Protein AF-A0A2A3ALY1-F1 (afdb_monomer_lite)

Structure (mmCIF, N/CA/C/O backbone):
data_AF-A0A2A3ALY1-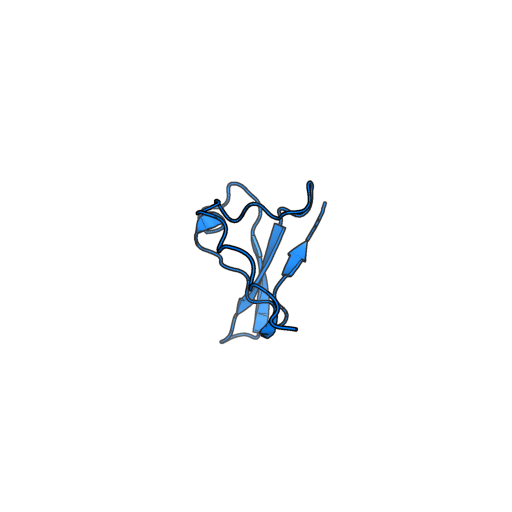F1
#
_entry.id   AF-A0A2A3ALY1-F1
#
loop_
_atom_site.group_PDB
_atom_site.id
_atom_site.type_symbol
_atom_site.label_atom_id
_atom_site.label_alt_id
_atom_site.label_comp_id
_atom_site.label_asym_id
_atom_site.label_entity_id
_atom_site.label_seq_id
_atom_site.pdbx_PDB_ins_code
_atom_site.Cartn_x
_atom_site.Cartn_y
_atom_site.Cartn_z
_atom_site.occupancy
_atom_site.B_iso_or_equiv
_atom_site.auth_seq_id
_atom_site.auth_comp_id
_atom_site.auth_asym_id
_atom_site.auth_atom_id
_atom_site.pdbx_PDB_model_num
ATOM 1 N N . MET A 1 1 ? -23.331 -25.451 -23.784 1.00 48.88 1 MET A N 1
ATOM 2 C CA . MET A 1 1 ? -22.193 -24.988 -22.963 1.00 48.88 1 MET A CA 1
ATOM 3 C C . MET A 1 1 ? -21.986 -23.489 -23.177 1.00 48.88 1 MET A C 1
ATOM 5 O O . MET A 1 1 ? -21.224 -23.094 -24.044 1.00 48.88 1 MET A O 1
ATOM 9 N N . ARG A 1 2 ? -22.726 -22.628 -22.478 1.00 43.75 2 ARG A N 1
ATOM 10 C CA . ARG A 1 2 ? -22.451 -21.182 -22.464 1.00 43.75 2 ARG A CA 1
ATOM 11 C C . ARG A 1 2 ? -22.500 -20.766 -21.009 1.00 43.75 2 ARG A C 1
ATOM 13 O O . ARG A 1 2 ? -23.566 -20.770 -20.405 1.00 43.75 2 ARG A O 1
ATOM 20 N N . HIS A 1 3 ? -21.316 -20.574 -20.443 1.00 42.16 3 HIS A N 1
ATOM 21 C CA . HIS A 1 3 ? -21.133 -20.117 -19.079 1.00 42.16 3 HIS A CA 1
ATOM 22 C C . HIS A 1 3 ? -21.793 -18.747 -18.947 1.00 42.16 3 HIS A C 1
ATOM 24 O O . HIS A 1 3 ? -21.408 -17.794 -19.621 1.00 42.16 3 HIS A O 1
ATOM 30 N N . VAL A 1 4 ? -22.812 -18.677 -18.097 1.00 52.94 4 VAL A N 1
ATOM 31 C CA . VAL A 1 4 ? -23.364 -17.422 -17.598 1.00 52.94 4 VAL A CA 1
ATOM 32 C C . VAL A 1 4 ? -22.244 -16.733 -16.819 1.00 52.94 4 VAL A C 1
ATOM 34 O O . VAL A 1 4 ? -21.805 -17.234 -15.784 1.00 52.94 4 VAL A O 1
ATOM 37 N N . ALA A 1 5 ? -21.739 -15.616 -17.342 1.00 53.28 5 ALA A N 1
ATOM 38 C CA . ALA A 1 5 ? -20.874 -14.726 -16.584 1.00 53.28 5 ALA A CA 1
ATOM 39 C C . ALA A 1 5 ? -21.693 -14.150 -15.420 1.00 53.28 5 ALA A C 1
ATOM 41 O O . ALA A 1 5 ? -22.773 -13.592 -15.604 1.00 53.28 5 ALA A O 1
ATOM 42 N N . GLN A 1 6 ? -21.193 -14.389 -14.214 1.00 53.34 6 GLN A N 1
ATOM 43 C CA . GLN A 1 6 ? -21.811 -14.054 -12.936 1.00 53.34 6 GLN A CA 1
ATOM 44 C C . GLN A 1 6 ? -22.062 -12.534 -12.799 1.00 53.34 6 GLN A C 1
ATOM 46 O O . GLN A 1 6 ? -21.341 -11.737 -13.403 1.00 53.34 6 GLN A O 1
ATOM 51 N N . PRO A 1 7 ? -23.066 -12.112 -12.006 1.00 51.72 7 PRO A N 1
ATOM 52 C CA . PRO A 1 7 ? -23.482 -10.717 -11.907 1.00 51.72 7 PRO A CA 1
ATOM 53 C C . PRO A 1 7 ? -22.427 -9.854 -11.202 1.00 51.72 7 PRO A C 1
ATOM 55 O O . PRO A 1 7 ? -21.892 -10.226 -10.158 1.00 51.72 7 PRO A O 1
ATOM 58 N N . VAL A 1 8 ? -22.172 -8.666 -11.757 1.00 59.47 8 VAL A N 1
ATOM 59 C CA . VAL A 1 8 ? -21.371 -7.601 -11.136 1.00 59.47 8 VAL A CA 1
ATOM 60 C C . VAL A 1 8 ? -22.008 -7.214 -9.797 1.00 59.47 8 VAL A C 1
ATOM 62 O O . VAL A 1 8 ? -23.045 -6.551 -9.729 1.00 59.47 8 VAL A O 1
ATOM 65 N N . GLY A 1 9 ? -21.383 -7.672 -8.714 1.00 52.00 9 GLY A N 1
ATOM 66 C CA . GLY A 1 9 ? -21.716 -7.309 -7.346 1.00 52.00 9 GLY A CA 1
ATOM 67 C C . GLY A 1 9 ? -21.402 -5.839 -7.077 1.00 52.00 9 GLY A C 1
ATOM 68 O O . GLY A 1 9 ? -20.243 -5.458 -6.966 1.00 52.00 9 GLY A O 1
ATOM 69 N N . ARG A 1 10 ? -22.478 -5.051 -7.029 1.00 58.09 10 ARG A N 1
ATOM 70 C CA . ARG A 1 10 ? -22.794 -3.891 -6.171 1.00 58.09 10 ARG A CA 1
ATOM 71 C C . ARG A 1 10 ? -21.658 -3.312 -5.308 1.00 58.09 10 ARG A C 1
ATOM 73 O O . ARG A 1 10 ? -20.968 -4.028 -4.592 1.00 58.09 10 ARG A O 1
ATOM 80 N N . GLY A 1 11 ? -21.574 -1.978 -5.332 1.00 56.25 11 GLY A N 1
ATOM 81 C CA . GLY A 1 11 ? -20.572 -1.151 -4.663 1.00 56.25 11 GLY A CA 1
ATOM 82 C C . GLY A 1 11 ? -20.254 -1.551 -3.223 1.00 56.25 11 GLY A C 1
ATOM 83 O O . GLY A 1 11 ? -21.138 -1.742 -2.394 1.00 56.25 11 GLY A O 1
ATOM 84 N N . GLY A 1 12 ? -18.960 -1.633 -2.937 1.00 45.06 12 GLY A N 1
ATOM 85 C CA . GLY A 1 12 ? -18.428 -1.855 -1.606 1.00 45.06 12 GLY A CA 1
ATOM 86 C C . GLY A 1 12 ? -17.224 -0.954 -1.422 1.00 45.06 12 GLY A C 1
ATOM 87 O O . GLY A 1 12 ? -16.318 -0.946 -2.254 1.00 45.06 12 GLY A O 1
ATOM 88 N N . ALA A 1 13 ? -17.225 -0.184 -0.337 1.00 54.56 13 ALA A N 1
ATOM 89 C CA . ALA A 1 13 ? -16.011 0.401 0.201 1.00 54.56 13 ALA A CA 1
ATOM 90 C C . ALA A 1 13 ? -14.898 -0.658 0.154 1.00 54.56 13 ALA A C 1
ATOM 92 O O . ALA A 1 13 ? -15.131 -1.793 0.578 1.00 54.56 13 ALA A O 1
ATOM 93 N N . PHE A 1 14 ? -13.732 -0.291 -0.391 1.00 56.72 14 PHE A N 1
ATOM 94 C CA . PHE A 1 14 ? -12.521 -1.1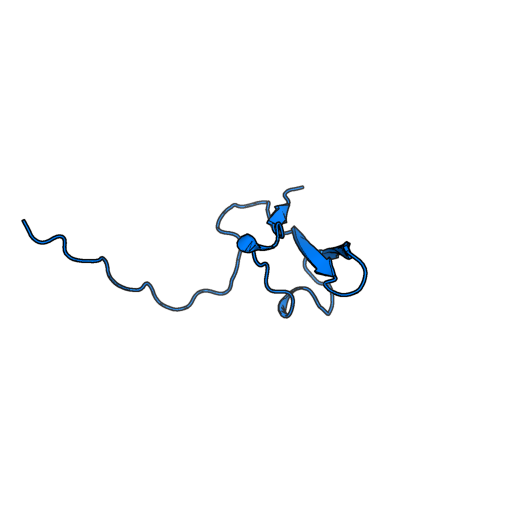13 -0.531 1.00 56.72 14 PHE A CA 1
ATOM 95 C C . PHE A 1 14 ? -11.930 -1.492 0.838 1.00 56.72 14 PHE A C 1
ATOM 97 O O . PHE A 1 14 ? -10.774 -1.208 1.154 1.00 56.72 14 PHE A O 1
ATOM 104 N N . THR A 1 15 ? -12.744 -2.113 1.683 1.00 55.00 15 THR A N 1
ATOM 105 C CA . THR A 1 15 ? -12.269 -2.867 2.822 1.00 55.00 15 THR A CA 1
ATOM 106 C C . THR A 1 15 ? -11.533 -4.071 2.247 1.00 55.00 15 THR A C 1
ATOM 108 O O . THR A 1 15 ? -12.047 -4.736 1.337 1.00 55.00 15 THR A O 1
ATOM 111 N N . PRO A 1 16 ? -10.292 -4.319 2.686 1.00 56.19 16 PRO A N 1
ATOM 112 C CA . PRO A 1 16 ? -9.605 -5.531 2.303 1.00 56.19 16 PRO A CA 1
ATOM 113 C C . PRO A 1 16 ? -10.514 -6.695 2.679 1.00 56.19 16 PRO A C 1
ATOM 115 O O . PRO A 1 16 ? -10.997 -6.790 3.805 1.00 56.19 16 PRO A O 1
ATOM 118 N N . ARG A 1 17 ? -10.757 -7.578 1.710 1.00 63.19 17 ARG A N 1
ATOM 119 C CA . ARG A 1 17 ? -11.608 -8.769 1.850 1.00 63.19 17 ARG A CA 1
ATOM 120 C C . ARG A 1 17 ? -11.075 -9.746 2.923 1.00 63.19 17 ARG A C 1
ATOM 122 O O . ARG A 1 17 ? -11.703 -10.762 3.189 1.00 63.19 17 ARG A O 1
ATOM 129 N N . VAL A 1 18 ? -9.924 -9.428 3.525 1.00 68.19 18 VAL A N 1
ATOM 130 C CA . VAL A 1 18 ? -9.221 -10.185 4.555 1.00 68.19 18 VAL A CA 1
ATOM 131 C C . VAL A 1 18 ? -9.168 -9.345 5.843 1.00 68.19 18 VAL A C 1
ATOM 133 O O . VAL A 1 18 ? -8.536 -8.282 5.849 1.00 68.19 18 VAL A O 1
ATOM 136 N N . PRO A 1 19 ? -9.819 -9.793 6.933 1.00 70.69 19 PRO A N 1
ATOM 137 C CA . PRO A 1 19 ? -9.693 -9.172 8.249 1.00 70.69 19 PRO A CA 1
ATOM 138 C C . PRO A 1 19 ? -8.220 -9.073 8.664 1.00 70.69 19 PRO A C 1
ATOM 140 O O . PRO A 1 19 ? -7.461 -10.019 8.480 1.00 70.69 19 PRO A O 1
ATOM 143 N N . GLY A 1 20 ? -7.806 -7.921 9.193 1.00 78.19 20 GLY A N 1
ATOM 144 C CA . GLY A 1 20 ? -6.422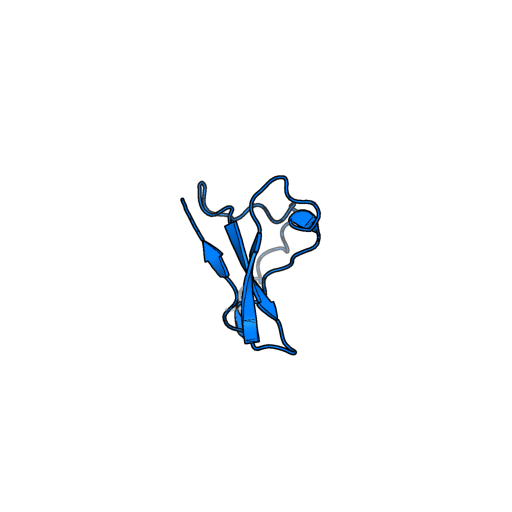 -7.674 9.621 1.00 78.19 20 GLY A CA 1
ATOM 145 C C . GLY A 1 20 ? -5.482 -7.153 8.529 1.00 78.19 20 GLY A C 1
ATOM 146 O O . GLY A 1 20 ? -4.476 -6.538 8.858 1.00 78.19 20 GLY A O 1
ATOM 147 N N . CYS A 1 21 ? -5.821 -7.277 7.241 1.00 86.12 21 CYS A N 1
ATOM 148 C CA . CYS A 1 21 ? -4.965 -6.822 6.135 1.00 86.12 21 CYS A CA 1
ATOM 149 C C . CYS A 1 21 ? -5.286 -5.395 5.679 1.00 86.12 21 CYS A C 1
ATOM 151 O O . CYS A 1 21 ? -5.561 -5.143 4.508 1.00 86.12 21 CYS A O 1
ATOM 153 N N . VAL A 1 22 ? -5.316 -4.463 6.629 1.00 89.12 22 VAL A N 1
ATOM 154 C CA . VAL A 1 22 ? -5.809 -3.089 6.438 1.00 89.12 22 VAL A CA 1
ATOM 155 C C . VAL A 1 22 ? -4.724 -2.085 6.068 1.00 89.12 22 VAL A C 1
ATOM 157 O O . VAL A 1 22 ? -5.025 -0.920 5.864 1.00 89.12 22 VAL A O 1
ATOM 160 N N . ILE A 1 23 ? -3.464 -2.490 5.973 1.00 90.38 23 ILE A N 1
ATOM 161 C CA . ILE A 1 23 ? -2.372 -1.568 5.654 1.00 90.38 23 ILE A CA 1
ATOM 162 C C . ILE A 1 23 ? -2.225 -1.512 4.136 1.00 90.38 23 ILE A C 1
ATOM 164 O O . ILE A 1 23 ? -2.057 -2.545 3.496 1.00 90.38 23 ILE A O 1
ATOM 168 N N . LYS A 1 24 ? -2.285 -0.323 3.540 1.00 91.06 24 LYS A N 1
ATOM 169 C CA . LYS A 1 24 ? -2.145 -0.133 2.087 1.00 91.06 24 LYS A CA 1
ATOM 170 C C . LYS A 1 24 ? -0.701 0.242 1.753 1.00 91.06 24 LYS A C 1
ATOM 172 O O . LYS A 1 24 ? -0.261 1.295 2.195 1.00 91.06 24 LYS A O 1
ATOM 177 N N . GLY A 1 25 ? 0.018 -0.574 0.982 1.00 93.25 25 GLY A N 1
ATOM 178 C CA . GLY A 1 25 ? 1.368 -0.252 0.509 1.00 93.25 25 GLY A CA 1
ATOM 179 C C . GLY A 1 25 ? 1.416 0.029 -0.991 1.00 93.25 25 GLY A C 1
ATOM 180 O O . GLY A 1 25 ? 1.256 -0.901 -1.784 1.00 93.25 25 GLY A O 1
ATOM 181 N N . ASN A 1 26 ? 1.642 1.285 -1.374 1.00 94.50 26 ASN A N 1
ATOM 182 C CA . ASN A 1 26 ? 1.791 1.727 -2.765 1.00 94.50 26 ASN A CA 1
ATOM 183 C C . ASN A 1 26 ? 3.248 2.084 -3.099 1.00 94.50 26 ASN A C 1
ATOM 185 O O . ASN A 1 26 ? 4.097 2.166 -2.209 1.00 94.50 26 ASN A O 1
ATOM 189 N N . ILE A 1 27 ? 3.539 2.279 -4.387 1.00 93.06 27 ILE A N 1
ATOM 190 C CA . ILE A 1 27 ? 4.886 2.598 -4.871 1.00 93.06 27 ILE A CA 1
ATOM 191 C C . ILE A 1 27 ? 4.846 3.941 -5.596 1.00 93.06 27 ILE A C 1
ATOM 193 O O . ILE A 1 27 ? 4.079 4.143 -6.540 1.00 93.06 27 ILE A O 1
ATOM 197 N N . SER A 1 28 ? 5.682 4.881 -5.157 1.00 89.56 28 SER A N 1
ATOM 198 C CA . SER A 1 28 ? 5.845 6.163 -5.839 1.00 89.56 28 SER A CA 1
ATOM 199 C C . SER A 1 28 ? 6.415 5.930 -7.235 1.00 89.56 28 SER A C 1
ATOM 201 O O . SER A 1 28 ? 7.539 5.462 -7.384 1.00 89.56 28 SER A O 1
ATOM 203 N N . MET A 1 29 ? 5.664 6.290 -8.277 1.00 86.12 29 MET A N 1
ATOM 204 C CA . MET A 1 29 ? 6.111 6.102 -9.665 1.00 86.12 29 MET A CA 1
ATOM 205 C C . MET A 1 29 ? 7.359 6.934 -10.000 1.00 86.12 29 MET A C 1
ATOM 207 O O . MET A 1 29 ? 8.111 6.562 -10.892 1.00 86.12 29 MET A O 1
ATOM 211 N N . ASN A 1 30 ? 7.569 8.052 -9.296 1.00 89.12 30 ASN A N 1
ATOM 212 C CA . ASN A 1 30 ? 8.678 8.971 -9.560 1.00 89.12 30 ASN A CA 1
ATOM 213 C C . ASN A 1 30 ? 9.960 8.575 -8.819 1.00 89.12 30 ASN A C 1
ATOM 215 O O . ASN A 1 30 ? 11.050 8.775 -9.342 1.00 89.12 30 ASN A O 1
ATOM 219 N N . THR A 1 31 ? 9.832 8.054 -7.596 1.00 91.62 31 THR A N 1
ATOM 220 C CA . THR A 1 31 ? 10.978 7.783 -6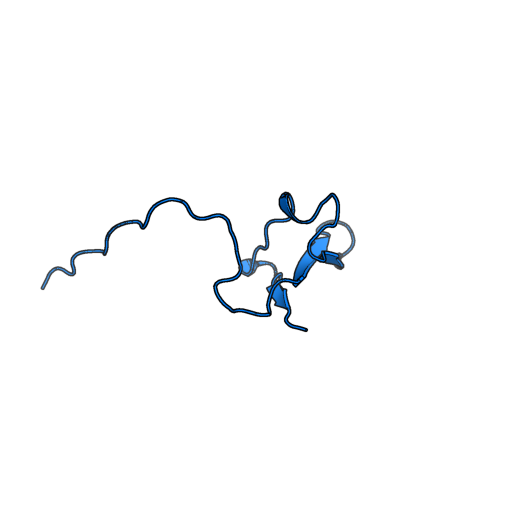.709 1.00 91.62 31 THR A CA 1
ATOM 221 C C . THR A 1 31 ? 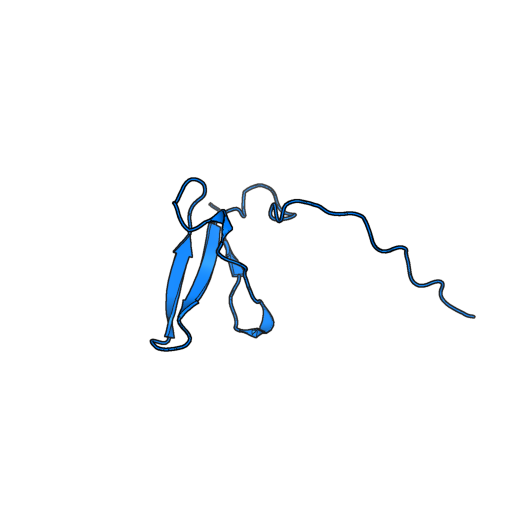11.213 6.294 -6.461 1.00 91.62 31 THR A C 1
ATOM 223 O O . THR A 1 31 ? 12.267 5.918 -5.964 1.00 91.62 31 THR A O 1
ATOM 226 N N . GLY A 1 32 ? 10.251 5.430 -6.797 1.00 90.44 32 GLY A N 1
ATOM 227 C CA . GLY A 1 32 ? 10.284 3.999 -6.479 1.00 90.44 32 GLY A CA 1
ATOM 228 C C . GLY A 1 32 ? 10.092 3.690 -4.990 1.00 90.44 32 GLY A C 1
ATOM 229 O O . GLY A 1 32 ? 10.233 2.542 -4.577 1.00 90.44 32 GLY A O 1
ATOM 230 N N . GLU A 1 33 ? 9.783 4.695 -4.170 1.00 93.56 33 GLU A N 1
ATOM 231 C CA . GLU A 1 33 ? 9.622 4.523 -2.729 1.00 93.56 33 GLU A CA 1
ATOM 232 C C . GLU A 1 33 ? 8.363 3.731 -2.389 1.00 93.56 33 GLU A C 1
ATOM 234 O O . GLU A 1 33 ? 7.287 3.968 -2.944 1.00 93.56 33 GLU A O 1
ATOM 239 N N . HIS A 1 34 ? 8.498 2.830 -1.418 1.00 92.06 34 HIS A N 1
ATOM 240 C CA . HIS A 1 34 ? 7.378 2.103 -0.839 1.00 92.06 34 HIS A CA 1
ATOM 241 C C . HIS A 1 34 ? 6.739 2.949 0.259 1.00 92.06 34 HIS A C 1
ATOM 243 O O . HIS A 1 34 ? 7.378 3.264 1.263 1.00 92.06 34 HIS A O 1
ATOM 249 N N . ILE A 1 35 ? 5.470 3.294 0.077 1.00 93.19 35 ILE A N 1
ATOM 250 C CA . ILE A 1 35 ? 4.716 4.140 0.998 1.00 93.19 35 ILE A CA 1
ATOM 251 C C . ILE A 1 35 ? 3.635 3.282 1.646 1.00 93.19 35 ILE A C 1
ATOM 253 O O . ILE A 1 35 ? 2.869 2.608 0.961 1.00 93.19 35 ILE A O 1
ATOM 257 N N . TYR A 1 36 ? 3.572 3.305 2.976 1.00 92.62 36 TYR A N 1
ATOM 258 C CA . TYR A 1 36 ? 2.603 2.536 3.749 1.00 92.62 36 TYR A CA 1
ATOM 259 C C . TYR A 1 36 ? 1.573 3.464 4.380 1.00 92.62 36 TYR A C 1
ATOM 261 O O . TYR A 1 36 ? 1.916 4.415 5.081 1.00 92.62 36 TYR A O 1
ATOM 269 N N . HIS A 1 37 ? 0.302 3.149 4.154 1.00 92.38 37 HIS A N 1
ATOM 270 C CA . HIS A 1 37 ? -0.829 3.881 4.686 1.00 92.38 37 HIS A CA 1
ATOM 271 C C . HIS A 1 37 ? -1.589 3.033 5.705 1.00 92.38 37 HIS A C 1
ATOM 273 O O . HIS A 1 37 ? -2.155 1.986 5.378 1.00 92.38 37 HIS A O 1
ATOM 279 N N . LEU A 1 38 ? -1.629 3.529 6.937 1.00 91.69 38 LEU A N 1
ATOM 280 C CA . LEU A 1 38 ? -2.377 2.966 8.056 1.00 91.69 38 LEU A CA 1
ATOM 281 C C . LEU A 1 38 ? -3.816 3.512 8.072 1.00 91.69 38 LEU A C 1
ATOM 283 O O . LEU A 1 38 ? -4.040 4.666 7.681 1.00 91.69 38 LEU A O 1
ATOM 287 N N . PRO A 1 39 ? -4.797 2.735 8.568 1.00 87.62 39 PRO A N 1
ATOM 288 C CA . PRO A 1 39 ? -6.147 3.237 8.801 1.00 87.62 39 PRO A CA 1
ATOM 289 C C . PRO A 1 39 ? -6.143 4.496 9.677 1.00 87.62 39 PRO A C 1
ATOM 291 O O . PRO A 1 39 ? -5.413 4.581 10.660 1.00 87.62 39 PRO A O 1
ATOM 294 N N . GLY A 1 40 ? -6.963 5.484 9.315 1.00 87.25 40 GLY A N 1
ATOM 295 C CA . GLY A 1 40 ? -7.054 6.765 10.030 1.00 87.25 40 GLY A CA 1
ATOM 296 C C . GLY A 1 40 ? -6.090 7.850 9.537 1.00 87.25 40 GLY A C 1
ATOM 297 O O . GLY A 1 40 ? -6.243 9.010 9.910 1.00 87.25 40 GLY A O 1
ATOM 298 N N . GLN A 1 41 ? -5.139 7.531 8.654 1.00 89.56 41 GLN A N 1
ATOM 299 C CA . GLN A 1 41 ? -4.299 8.552 8.028 1.00 89.56 41 GLN A CA 1
ATOM 300 C C . GLN A 1 41 ? -5.053 9.340 6.948 1.00 89.56 41 GLN A C 1
ATOM 302 O O . GLN A 1 41 ? -5.875 8.790 6.214 1.00 89.56 41 GLN A O 1
ATOM 307 N N . LYS A 1 42 ? -4.696 10.622 6.785 1.00 90.25 42 LYS A N 1
ATOM 308 C CA . LYS A 1 42 ? -5.320 11.563 5.832 1.00 90.25 42 LYS A CA 1
ATOM 309 C C . LYS A 1 42 ? -5.453 11.006 4.410 1.00 90.25 42 LYS A C 1
ATOM 311 O O . LYS A 1 42 ? -6.472 11.219 3.763 1.00 90.25 42 LYS A O 1
ATOM 316 N N . TYR A 1 43 ? -4.434 10.294 3.933 1.00 87.56 43 TYR A N 1
ATOM 317 C CA . TYR A 1 43 ? -4.387 9.775 2.563 1.00 87.56 43 TYR A CA 1
ATOM 318 C C . TYR A 1 43 ? -4.818 8.311 2.437 1.00 87.56 43 TYR A C 1
ATOM 320 O O . TYR A 1 43 ? -4.867 7.785 1.331 1.00 87.56 43 TYR A O 1
ATOM 328 N N . TYR A 1 44 ? -5.187 7.650 3.537 1.00 89.44 44 TYR A N 1
ATOM 329 C CA . TYR A 1 44 ? -5.538 6.231 3.521 1.00 89.44 44 TYR A CA 1
ATOM 330 C C . TYR A 1 44 ? -6.698 5.922 2.565 1.00 89.44 44 TYR A C 1
ATOM 332 O O . TYR A 1 44 ? -6.638 4.964 1.793 1.00 89.44 44 TYR A O 1
ATOM 340 N N . SER A 1 45 ? -7.754 6.738 2.587 1.00 87.94 45 SER A N 1
ATOM 341 C CA . SER A 1 45 ? -8.945 6.526 1.755 1.00 87.94 45 SER A CA 1
ATOM 342 C C . SER A 1 45 ? -8.701 6.833 0.278 1.00 87.94 45 SER A C 1
ATOM 344 O O . SER A 1 45 ? -9.258 6.147 -0.574 1.00 87.94 45 SER A O 1
ATOM 346 N N . SER A 1 46 ? -7.855 7.823 -0.025 1.00 89.12 46 SER A N 1
ATOM 347 C CA . SER A 1 46 ? -7.493 8.198 -1.398 1.00 89.12 46 SER A CA 1
ATOM 348 C C . SER A 1 46 ? -6.488 7.242 -2.035 1.00 89.12 46 SER A C 1
ATOM 350 O O . SER A 1 46 ? -6.453 7.131 -3.258 1.00 89.12 46 SER A O 1
ATOM 352 N N . THR A 1 47 ? -5.677 6.543 -1.236 1.00 89.38 47 THR A N 1
ATOM 353 C CA . THR A 1 47 ? -4.739 5.554 -1.766 1.00 89.38 47 THR A CA 1
ATOM 354 C C . THR A 1 47 ? -5.505 4.342 -2.287 1.00 89.38 47 THR A C 1
ATOM 356 O O . THR A 1 47 ? -6.187 3.631 -1.537 1.00 89.38 47 THR A O 1
ATOM 359 N N . VAL A 1 48 ? -5.358 4.091 -3.585 1.00 89.06 48 VAL A N 1
ATOM 360 C CA . VAL A 1 48 ? -5.851 2.897 -4.272 1.00 89.06 48 VAL A CA 1
ATOM 361 C C . VAL A 1 48 ? -4.650 2.038 -4.626 1.00 89.06 48 VAL A C 1
ATOM 363 O O . VAL A 1 48 ? -3.711 2.521 -5.247 1.00 89.06 48 VAL A O 1
ATOM 366 N N . ILE A 1 49 ? -4.693 0.773 -4.221 1.00 88.69 49 ILE A N 1
ATOM 367 C CA . ILE A 1 49 ? -3.629 -0.192 -4.486 1.00 88.69 49 ILE A CA 1
ATOM 368 C C . ILE A 1 49 ? -3.798 -0.779 -5.883 1.00 88.69 49 ILE A C 1
ATOM 370 O O . ILE A 1 49 ? -4.883 -1.239 -6.246 1.00 88.69 49 ILE A O 1
ATOM 374 N N . ASN A 1 50 ? -2.704 -0.801 -6.638 1.00 88.69 50 ASN A N 1
ATOM 375 C CA . ASN A 1 50 ? -2.591 -1.410 -7.950 1.00 88.69 50 ASN A CA 1
ATOM 376 C C . ASN A 1 50 ? -1.644 -2.631 -7.919 1.00 88.69 50 ASN A C 1
ATOM 378 O O . ASN A 1 50 ? -0.425 -2.479 -8.058 1.00 88.69 50 ASN A O 1
ATOM 382 N N . PRO A 1 51 ? -2.190 -3.859 -7.825 1.00 86.44 51 PRO A N 1
ATOM 383 C CA . PRO A 1 51 ? -1.394 -5.087 -7.803 1.00 86.44 51 PRO A CA 1
ATOM 384 C C . PRO A 1 51 ? -0.499 -5.284 -9.027 1.00 86.44 51 PRO A C 1
ATOM 386 O O . PRO A 1 51 ? 0.577 -5.863 -8.910 1.00 86.44 51 PRO A O 1
ATOM 389 N N . SER A 1 52 ? -0.891 -4.770 -10.198 1.00 89.31 52 SER A N 1
ATOM 390 C CA . SER A 1 52 ? -0.085 -4.869 -11.422 1.00 89.31 52 SER A CA 1
ATOM 391 C C . SER A 1 52 ? 1.223 -4.082 -11.340 1.00 89.31 52 SER A C 1
ATOM 393 O O . SER A 1 52 ? 2.144 -4.357 -12.101 1.00 89.31 52 SER A O 1
ATOM 395 N N . LYS A 1 53 ? 1.317 -3.119 -10.417 1.00 88.31 53 LYS A N 1
ATOM 396 C CA . LYS A 1 53 ? 2.539 -2.360 -10.124 1.00 88.31 53 LYS A CA 1
ATOM 397 C C . LYS A 1 53 ? 3.343 -2.941 -8.957 1.00 88.31 53 LYS A C 1
ATOM 399 O O . LYS A 1 53 ? 4.339 -2.352 -8.564 1.00 88.31 53 LYS A O 1
ATOM 404 N N . GLY A 1 54 ? 2.912 -4.068 -8.387 1.00 89.94 54 GLY A N 1
ATOM 405 C CA . GLY A 1 54 ? 3.521 -4.662 -7.191 1.00 89.94 54 GLY A CA 1
ATOM 406 C C . GLY A 1 54 ? 3.033 -4.064 -5.865 1.00 89.94 54 GLY A C 1
ATOM 407 O O . GLY A 1 54 ? 3.527 -4.443 -4.802 1.00 89.94 54 GLY A O 1
ATOM 408 N N . GLU A 1 55 ? 2.049 -3.163 -5.905 1.00 94.19 55 GLU A N 1
ATOM 409 C CA . GLU A 1 55 ? 1.409 -2.602 -4.714 1.00 94.19 55 GLU A CA 1
ATOM 410 C C . GLU A 1 55 ? 0.480 -3.638 -4.070 1.00 94.19 55 GLU A C 1
ATOM 412 O O . GLU A 1 55 ? -0.164 -4.433 -4.758 1.00 94.19 55 GLU A O 1
ATOM 417 N N . ARG A 1 56 ? 0.375 -3.643 -2.739 1.00 91.12 56 ARG A N 1
ATOM 418 C CA . ARG A 1 56 ? -0.396 -4.670 -2.021 1.00 91.12 56 ARG A CA 1
ATOM 419 C C . ARG A 1 56 ? -0.898 -4.196 -0.666 1.00 91.12 56 ARG A C 1
ATOM 421 O O . ARG A 1 56 ? -0.463 -3.174 -0.138 1.00 91.12 56 ARG A O 1
ATOM 428 N N . TRP A 1 57 ? -1.815 -4.973 -0.104 1.00 90.38 57 TRP A N 1
ATOM 429 C CA . TRP A 1 57 ? -2.233 -4.830 1.283 1.00 90.38 57 TRP A CA 1
ATOM 430 C C . TRP A 1 57 ? -1.358 -5.687 2.197 1.00 90.38 57 TRP A C 1
ATOM 432 O O . TRP A 1 57 ? -0.949 -6.784 1.816 1.00 90.38 57 TRP A O 1
ATOM 442 N N . PHE A 1 58 ? -1.099 -5.189 3.400 1.00 88.50 58 PHE A N 1
ATOM 443 C CA . PHE A 1 58 ? -0.347 -5.873 4.447 1.00 88.50 58 PHE A CA 1
ATOM 444 C C . PHE A 1 58 ? -1.218 -6.054 5.685 1.00 88.50 58 PHE A C 1
ATOM 446 O O . PHE A 1 58 ? -2.159 -5.288 5.919 1.00 88.50 58 PHE A O 1
ATOM 453 N N . CYS A 1 59 ? -0.886 -7.079 6.463 1.00 87.06 59 CYS A N 1
ATOM 454 C CA . CYS A 1 59 ? -1.582 -7.453 7.684 1.00 87.06 59 CYS A CA 1
ATOM 455 C C . CYS A 1 59 ? -0.672 -7.214 8.894 1.00 87.06 59 CYS A C 1
ATOM 457 O O . CYS A 1 59 ? 0.551 -7.292 8.752 1.00 87.06 59 CYS A O 1
ATOM 459 N N . SER A 1 60 ? -1.269 -6.879 10.040 1.00 73.69 60 SER A N 1
ATOM 460 C CA . SER A 1 60 ? -0.581 -6.696 11.329 1.00 73.69 60 SER A CA 1
ATOM 461 C C . SER A 1 60 ? -0.667 -7.938 12.198 1.00 73.69 60 SER A C 1
ATOM 463 O O . SER A 1 60 ? -1.790 -8.494 12.245 1.00 73.69 60 SER A O 1
#

Foldseek 3Di:
DDDDDDDDDDDDQPDPPDPQQQKWWDADPVPRDTDIDDPPDPCSSVDDADVVRVTDTGGD

Secondary structure (DSSP, 8-state):
----PPP---------SSTT--EEEEE-TTT--EEEE-TTSTTTTT----GGGT-EEE--

pLDDT: mean 78.38, std 16.83, range [42.16, 94.5]

Sequence (60 aa):
MRHVAQPVGRGGAFTPRVPGCVIKGNISMNTGEHIYHLPGQKYYSSTVINPSKGERWFCS

Radius of gyration: 14.91 Å; chains: 1; bounding box: 34×37×34 Å

=== Feature glossary ===
Legend for the data blocks above and below:

— What the protein is —

The amino-acid sequence is the protein's primary structure: the linear order of residues from the N-terminus to the C-terminus, written in one-letter code. Everything else here — the 3D coordinates, the secondary structure, the domain annotations — is ultimately a consequence of this string.

Functional annotations link the protein to curated databases. InterPro entries identify conserved domains and families by matching the sequence against member-database signatures (Pfam, PROSITE, CDD, …). Gene Ontology (GO) terms describe molecular function, biological process, and cellular component in a controlled vocabulary. CATH places the structure in a hierarchical fold classification (Class/Architecture/Topology/Homologous-superfamily). The organism is the source species.

— Where its atoms are —

Atomic coordinates in PDBx/mmCIF format — the same representation the Protein Data Bank distributes. Each line of the _atom_site loop places one backbone atom in Cartesian space (units: ångströms, origin: arbitrary).

The six renders are orthographic views along the three Cartesian axes in both directions. Representation (cartoon, sticks, or surface) and color scheme (sequence-rainbow or by-chain) vary across proteins so the training set covers all the common visualization conventions.

— Local backbone conformation —

Eight-state secondary structure (DSSP): H is the canonical α-helix, G th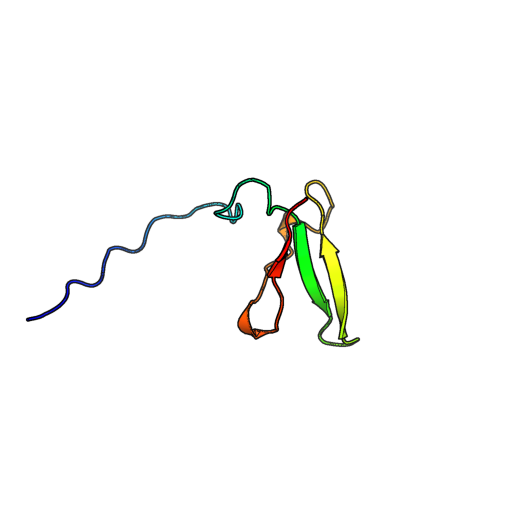e tighter 3₁₀-helix, I the wider π-helix; E/B are β-structure, T and S are turns and bends, and '-' is everything else. DSSP derives these from the pattern of main-chain N–H···O=C hydrogen bonds, not from the sequence.

Three-state secondary structure (P-SEA) collapses the eight DSSP classes into helix (a), strand (b), and coil (c). P-SEA assigns these from Cα geometry alone — distances and angles — without requiring backbone oxygens, so it works on any Cα trace.

φ (phi) and ψ (psi) are the two rotatable backbone dihedrals per residue: φ is the C(i-1)–N–Cα–C torsion, ψ is the N–Cα–C–N(i+1) torsion, both in degrees on (−180°, 180°]. α-helical residues cluster near (−60°, −45°); β-strand residues near (−120°, +130°). A Ramachandran plot is simply a scatter of (φ, ψ) for every residue.

— Global shape and packing —

The geometric summary reports three shape descriptors. Rg (radius of gyration) measures how spread out the Cα atoms are about their centre of mass; compact globular proteins have small Rg, elongated or unfolded ones large. Cα contacts (<8 Å, |i−j|>4) count long-range residue pairs in spatial proximity — high for tightly packed folds, near zero for rods or random coil. The bounding-box extents give the protein's footprint along x, y, z in Å.

SASA measures how much of the protein is reachable by solvent. It is computed by rolling a water-sized probe over the atomic surface and summing the exposed area (Å²). Per-residue SASA distinguishes core (buried, low SASA) from surface (exposed, high SASA) residues; total SASA is a whole-molecule size measure.

Plot images: a contact map (which residues are close in 3D, as an N×N binary image), a Ramachandran scatter (backbone torsion angles, revealing secondary-structure composition at a glance), and — for AlphaFold structures — a PAE heatmap (pairwise prediction confidence).

— Structural neighborhood —

A 3Di character summarizes, for each residue, the relative orientation of the Cα frame of its nearest spatial neighbor. Because it encodes fold topology rather than chemistry, 3Di alignments detect remote structural similarity that sequence alignment misses.

The Foldseek neighbor list gives the closest experimentally determined structures in the PDB, ranked by structural alignment. TM-score near 1 means near-identical fold; near 0.3 means only rough topology match. This is how one finds what a novel AlphaFold prediction most resembles in the solved-structure universe.

— Confidence and disorder —

For AlphaFold models, the B-factor field carries pLDDT — the model's own estimate of local accuracy on a 0–100 scale. Regions with pLDDT<50 should be treated as essentially unmodeled; they often correspond to intrinsically disordered segments.

Crystallographic B-factors measure how much each atom's electron density is smeared out, in Å². They rise in mobile loops and surface residues and fall in the buried interior. In AlphaFold models this column is repurposed to hold pLDDT instead.

Predicted Aligned Error (PAE) is an AlphaFold confidence matrix: entry (i, j) is the expected error in the position of residue j, in ångströms, when the prediction is superimposed on the true structure at residue i. Low PAE within a block of residues means that block is internally rigid and well-predicted; high PAE between two blocks means their relative placement is uncertain even if each block individually is confident.